Protein AF-A0A2S9F7H0-F1 (afdb_monomer_lite)

Radius of gyration: 20.6 Å; chains: 1; bounding box: 50×44×47 Å

Sequence (98 aa):
TAAFSKVTPQILLIGLGMAVLLPVVPYVLELLALRRLSTATFGILMSLEPAFALLVGFLLLDQETGVLGVVGIAAVVMAGIGAARAGGREMAVPLEVG

Secondary structure (DSSP, 8-state):
-TTGGG--HHHHHHHHHHHIIIIIHHHHHHHHHHHHS-HHHHHHHHHTHHHHHHHHHHHHH-----HHHHHHHHHHHHHHHHHHHHTT----------

Foldseek 3Di:
DVVVVPDDPVVVVVVVVCVCPPCNVVVVVLVVCPVVDDPLVSLLVVLCVLVVVVVCCCVPVVDDDDPVSVVVSVVSNVVSNVCSVVVPPDPPPPPPPD

pLDDT: mean 88.25, std 11.13, range [57.03, 98.06]

Structure (mmCIF, N/CA/C/O backbone):
data_AF-A0A2S9F7H0-F1
#
_entry.id   AF-A0A2S9F7H0-F1
#
loop_
_atom_site.group_PDB
_atom_site.id
_atom_site.type_symbol
_atom_site.label_atom_id
_atom_site.label_alt_id
_atom_site.label_comp_id
_atom_site.label_asym_id
_atom_site.label_entity_id
_atom_site.label_seq_id
_atom_site.pdbx_PDB_ins_code
_atom_site.Cartn_x
_atom_site.Cartn_y
_atom_site.Cartn_z
_atom_site.occupancy
_atom_site.B_iso_or_equiv
_atom_site.auth_seq_id
_atom_site.auth_comp_id
_atom_site.auth_asym_id
_atom_site.auth_atom_id
_atom_site.pdbx_PDB_model_num
ATOM 1 N N . THR A 1 1 ? -20.150 17.628 16.945 1.00 57.78 1 THR A N 1
ATOM 2 C CA . THR A 1 1 ? -19.779 17.447 18.371 1.00 57.78 1 THR A CA 1
ATOM 3 C C . THR A 1 1 ? -20.249 16.127 18.978 1.00 57.78 1 THR A C 1
ATOM 5 O O . THR A 1 1 ? -19.504 15.580 19.774 1.00 57.78 1 THR A O 1
ATOM 8 N N . ALA A 1 2 ? -21.383 15.539 18.564 1.00 68.31 2 ALA A N 1
ATOM 9 C CA . ALA A 1 2 ? -21.868 14.246 19.089 1.00 68.31 2 ALA A CA 1
ATOM 10 C C . ALA A 1 2 ? -20.947 13.025 18.837 1.00 68.31 2 ALA A C 1
ATOM 12 O O . ALA A 1 2 ? -21.003 12.052 19.582 1.00 68.31 2 ALA A O 1
ATOM 13 N N . ALA A 1 3 ? -20.083 13.070 17.814 1.00 72.62 3 ALA A N 1
ATOM 14 C CA . ALA A 1 3 ? -19.129 11.994 17.520 1.00 72.62 3 ALA A CA 1
ATOM 15 C C . ALA A 1 3 ? -18.064 11.832 18.619 1.00 72.62 3 ALA A C 1
ATOM 17 O O . ALA A 1 3 ? -17.750 10.712 19.012 1.00 72.62 3 ALA A O 1
ATOM 18 N N . PHE A 1 4 ? -17.570 12.945 19.173 1.00 80.06 4 PHE A N 1
ATOM 19 C CA . PHE A 1 4 ? -16.566 12.922 20.239 1.00 80.06 4 PHE A CA 1
ATOM 20 C C . PHE A 1 4 ? -17.124 12.372 21.559 1.00 80.06 4 PHE A C 1
ATOM 22 O O . PHE A 1 4 ? -16.383 11.751 22.312 1.00 80.06 4 PHE A O 1
ATOM 29 N N . SER A 1 5 ? -18.437 12.486 21.802 1.00 81.94 5 SER A N 1
ATOM 30 C CA . SER A 1 5 ? -19.093 11.849 22.958 1.00 81.94 5 SER A CA 1
ATOM 31 C C . SER A 1 5 ? -19.095 10.319 22.908 1.00 81.94 5 SER A C 1
ATOM 33 O O . SER A 1 5 ? -19.341 9.695 23.934 1.00 81.94 5 SER A O 1
ATOM 35 N N . LYS A 1 6 ? -18.840 9.702 21.745 1.00 83.31 6 LYS A N 1
ATOM 36 C CA . LYS A 1 6 ? -18.764 8.238 21.591 1.00 83.31 6 LYS A CA 1
ATOM 37 C C . LYS A 1 6 ? -17.330 7.701 21.594 1.00 83.31 6 LYS A C 1
ATOM 39 O O . LYS A 1 6 ? -17.137 6.504 21.400 1.00 83.31 6 LYS A O 1
ATOM 44 N N . VAL A 1 7 ? -16.328 8.562 21.784 1.00 91.19 7 VAL A N 1
ATOM 45 C CA . VAL A 1 7 ? -14.924 8.143 21.808 1.00 91.19 7 VAL A CA 1
ATOM 46 C C . VAL A 1 7 ? -14.655 7.403 23.109 1.00 91.19 7 VAL A C 1
ATOM 48 O O . VAL A 1 7 ? -14.626 7.990 24.187 1.00 91.19 7 VAL A O 1
ATOM 51 N N . THR A 1 8 ? -14.453 6.096 22.998 1.00 94.12 8 THR A N 1
ATOM 52 C CA . THR A 1 8 ? -13.991 5.254 24.098 1.00 94.12 8 THR A CA 1
ATOM 53 C C . THR A 1 8 ? -12.479 5.034 23.989 1.00 94.12 8 THR A C 1
ATOM 55 O O . THR A 1 8 ? -11.928 5.080 22.882 1.00 94.12 8 THR A O 1
ATOM 58 N N . PRO A 1 9 ? -11.778 4.761 25.105 1.00 93.44 9 PRO A N 1
ATOM 59 C CA . PRO A 1 9 ? -10.354 4.416 25.081 1.00 93.44 9 PRO A CA 1
ATOM 60 C C . PRO A 1 9 ? -10.020 3.271 24.111 1.00 93.44 9 PRO A C 1
ATOM 62 O O . PRO A 1 9 ? -8.977 3.278 23.467 1.00 93.44 9 PRO A O 1
ATOM 65 N N . GLN A 1 10 ? -10.932 2.313 23.950 1.00 95.88 10 GLN A N 1
ATOM 66 C CA . GLN A 1 10 ? -10.801 1.186 23.031 1.00 95.88 10 GLN A CA 1
ATOM 67 C C . GLN A 1 10 ? -10.785 1.639 21.565 1.00 95.88 10 GLN A C 1
ATOM 69 O O . GLN A 1 10 ? -9.937 1.189 20.801 1.00 95.88 10 GLN A O 1
ATOM 74 N N . ILE A 1 11 ? -11.678 2.556 21.171 1.00 94.94 11 ILE A N 1
ATOM 75 C CA . ILE A 1 11 ? -11.702 3.105 19.805 1.00 94.94 11 ILE A CA 1
ATOM 76 C C . ILE A 1 11 ? -10.430 3.912 19.531 1.00 94.94 11 ILE A C 1
ATOM 78 O O . ILE A 1 11 ? -9.889 3.828 18.432 1.00 94.94 11 ILE A O 1
ATOM 82 N N . LEU A 1 12 ? -9.914 4.642 20.526 1.00 95.25 12 LEU A N 1
ATOM 83 C CA . LEU A 1 12 ? -8.625 5.334 20.415 1.00 95.25 12 LEU A CA 1
ATOM 84 C C . LEU A 1 12 ? -7.471 4.356 20.181 1.00 95.25 12 LEU A C 1
ATOM 86 O O . LEU A 1 12 ? -6.648 4.599 19.304 1.00 95.25 12 LEU A O 1
ATOM 90 N N . LEU A 1 13 ? -7.425 3.243 20.918 1.00 96.81 13 LEU A N 1
ATOM 91 C CA . LEU A 1 13 ? -6.396 2.215 20.739 1.00 96.81 13 LEU A CA 1
ATOM 92 C C . LEU A 1 13 ? -6.486 1.540 19.365 1.00 96.81 13 LEU A C 1
ATOM 94 O O . LEU A 1 13 ? -5.462 1.373 18.705 1.00 96.81 13 LEU A O 1
ATO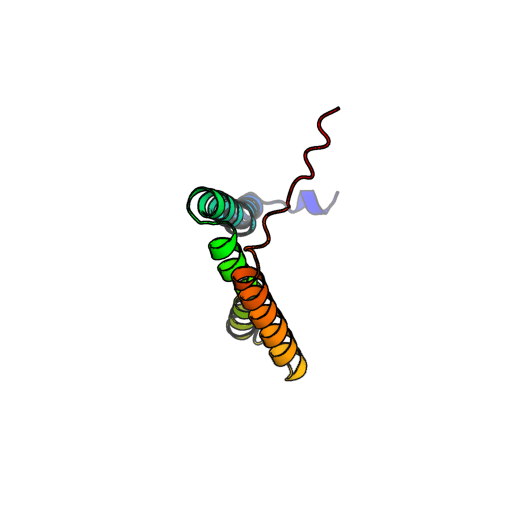M 98 N N . ILE A 1 14 ? -7.694 1.200 18.906 1.00 96.88 14 ILE A N 1
ATOM 99 C CA . ILE A 1 14 ? -7.909 0.630 17.567 1.00 96.88 14 ILE A CA 1
ATOM 100 C C . ILE A 1 14 ? -7.504 1.642 16.493 1.00 96.88 14 ILE A C 1
ATOM 102 O O . ILE A 1 14 ? -6.753 1.298 15.585 1.00 96.88 14 ILE A O 1
ATOM 106 N N . GLY A 1 15 ? -7.946 2.895 16.613 1.00 95.75 15 GLY A N 1
ATOM 107 C CA . GLY A 1 15 ? -7.612 3.966 15.675 1.00 95.75 15 GLY A CA 1
ATOM 108 C C . GLY A 1 15 ? -6.112 4.253 15.621 1.00 95.75 15 GLY A C 1
ATOM 109 O O . GLY A 1 15 ? -5.566 4.424 14.534 1.00 95.75 15 GLY A O 1
ATOM 110 N N . LEU A 1 16 ? -5.428 4.231 16.768 1.00 97.19 16 LEU A N 1
ATOM 111 C CA . LEU A 1 16 ? -3.972 4.339 16.837 1.00 97.19 16 LEU A CA 1
ATOM 112 C C . LEU A 1 16 ? -3.299 3.151 16.142 1.00 97.19 16 LEU A C 1
ATOM 114 O O . LEU A 1 16 ? -2.399 3.354 15.333 1.00 97.19 16 LEU A O 1
ATOM 118 N N . GLY A 1 17 ? -3.759 1.926 16.409 1.00 97.75 17 GLY A N 1
ATOM 119 C CA . GLY A 1 17 ? -3.263 0.726 15.736 1.00 97.75 17 GLY A CA 1
ATOM 120 C C . GLY A 1 17 ? -3.442 0.804 14.220 1.00 97.75 17 GLY A C 1
ATOM 121 O O . GLY A 1 17 ? -2.498 0.560 13.477 1.00 97.75 17 GLY A O 1
ATOM 122 N N . MET A 1 18 ? -4.616 1.231 13.755 1.00 97.50 18 MET A N 1
ATOM 123 C CA . MET A 1 18 ? -4.901 1.463 12.339 1.00 97.50 18 MET A CA 1
ATOM 124 C C . MET A 1 18 ? -3.990 2.540 11.745 1.00 97.50 18 MET A C 1
ATOM 126 O O . MET A 1 18 ? -3.393 2.311 10.701 1.00 97.50 18 MET A O 1
ATOM 130 N N . ALA A 1 19 ? -3.824 3.685 12.410 1.00 96.62 19 ALA A N 1
ATOM 131 C CA . ALA A 1 19 ? -2.950 4.761 11.943 1.00 96.62 19 ALA A CA 1
ATOM 132 C C . ALA A 1 19 ? -1.481 4.320 11.851 1.00 96.62 19 ALA A C 1
ATOM 134 O O . ALA A 1 19 ? -0.773 4.711 10.926 1.00 96.62 19 ALA A O 1
ATOM 135 N N . VAL A 1 20 ? -1.023 3.481 12.782 1.00 98.06 20 VAL A N 1
ATOM 136 C CA . VAL A 1 20 ? 0.330 2.925 12.739 1.00 98.06 20 VAL A CA 1
ATOM 137 C C . VAL A 1 20 ? 0.466 1.913 11.599 1.00 98.06 20 VAL A C 1
ATOM 139 O O . VAL A 1 20 ? 1.390 2.011 10.798 1.00 98.06 20 VAL A O 1
ATOM 142 N N . LEU A 1 21 ? -0.448 0.949 11.509 1.00 97.25 21 LEU A N 1
ATOM 143 C CA . LEU A 1 21 ? -0.325 -0.183 10.590 1.00 97.25 21 LEU A CA 1
ATOM 144 C C . LEU A 1 21 ? -0.650 0.167 9.130 1.00 97.25 21 LEU A C 1
ATOM 146 O O . LEU A 1 21 ? -0.045 -0.423 8.241 1.00 97.25 21 LEU A O 1
ATOM 150 N N . LEU A 1 22 ? -1.581 1.094 8.872 1.00 95.75 22 LEU A N 1
ATOM 151 C CA . LEU A 1 22 ? -2.056 1.413 7.518 1.00 95.75 22 LEU A CA 1
ATOM 152 C C . LEU A 1 22 ? -1.170 2.456 6.813 1.00 95.75 22 LEU A C 1
ATOM 154 O O . LEU A 1 22 ? -0.571 2.103 5.808 1.00 95.75 22 LEU A O 1
ATOM 158 N N . PRO A 1 23 ? -1.044 3.720 7.267 1.00 96.06 23 PRO A N 1
ATOM 159 C CA . PRO A 1 23 ? -0.152 4.668 6.599 1.00 96.06 23 PRO A CA 1
ATOM 160 C C . PRO A 1 23 ? 1.268 4.703 7.178 1.00 96.06 23 PRO A C 1
ATOM 162 O O . PRO A 1 23 ? 2.221 4.740 6.407 1.00 96.06 23 PRO A O 1
ATOM 165 N N . VAL A 1 24 ? 1.458 4.704 8.506 1.00 98.00 24 VAL A N 1
ATOM 166 C CA . VAL A 1 24 ? 2.781 5.015 9.092 1.00 98.00 24 VAL A CA 1
ATOM 167 C C . VAL A 1 24 ? 3.817 3.944 8.767 1.00 98.00 24 VAL A C 1
ATOM 169 O O . VAL A 1 24 ? 4.892 4.272 8.267 1.00 98.00 24 VAL A O 1
ATOM 172 N N . VAL A 1 25 ? 3.519 2.673 9.041 1.00 97.94 25 VAL A N 1
ATOM 173 C CA . VAL A 1 25 ? 4.453 1.571 8.781 1.00 97.94 25 VAL A CA 1
ATOM 174 C C . VAL A 1 25 ? 4.751 1.445 7.282 1.00 97.94 25 VAL A C 1
ATOM 176 O O . VAL A 1 25 ? 5.935 1.459 6.938 1.00 97.94 25 VAL A O 1
ATOM 179 N N . PRO A 1 26 ? 3.756 1.398 6.373 1.00 94.19 26 PRO A N 1
ATOM 180 C CA . PRO A 1 26 ? 4.029 1.311 4.940 1.00 94.19 26 PRO A CA 1
ATOM 181 C C . PRO A 1 26 ? 4.818 2.502 4.406 1.00 94.19 26 PRO A C 1
ATOM 183 O O . PRO A 1 26 ? 5.779 2.293 3.674 1.00 94.19 26 PRO A O 1
ATOM 186 N N . TYR A 1 27 ? 4.516 3.723 4.851 1.00 96.00 27 TYR A N 1
ATOM 187 C CA . TYR A 1 27 ? 5.255 4.910 4.423 1.00 96.00 27 TYR A CA 1
ATOM 188 C C . TYR A 1 27 ? 6.712 4.899 4.900 1.00 96.00 27 TYR A C 1
ATOM 190 O O . TYR A 1 27 ? 7.632 5.217 4.148 1.00 96.00 27 TYR A O 1
ATOM 198 N N . VAL A 1 28 ? 6.963 4.477 6.143 1.00 98.00 28 VAL A N 1
ATOM 199 C CA . VAL A 1 28 ? 8.337 4.312 6.642 1.00 98.00 28 VAL A CA 1
ATOM 200 C C . VAL A 1 28 ? 9.091 3.260 5.827 1.00 98.00 28 VAL A C 1
ATOM 202 O O . VAL A 1 28 ? 10.259 3.474 5.495 1.00 98.00 28 VAL A O 1
ATOM 205 N N . LEU A 1 29 ? 8.446 2.141 5.485 1.00 96.75 29 LEU A N 1
ATOM 206 C CA . LEU A 1 29 ? 9.042 1.106 4.637 1.00 96.75 29 LEU A CA 1
ATOM 207 C C . LEU A 1 29 ? 9.313 1.615 3.220 1.00 96.75 29 LEU A C 1
ATOM 209 O O . LEU A 1 29 ? 10.369 1.310 2.672 1.00 96.75 29 LEU A O 1
ATOM 213 N N . GLU A 1 30 ? 8.419 2.424 2.661 1.00 95.25 30 GLU A N 1
ATOM 214 C CA . GLU A 1 30 ? 8.577 3.063 1.357 1.00 95.25 30 GLU A CA 1
ATOM 215 C C . GLU A 1 30 ? 9.795 3.997 1.340 1.00 95.25 30 GLU A C 1
ATOM 217 O O . GLU A 1 30 ? 10.688 3.862 0.500 1.00 95.25 30 GLU A O 1
ATOM 222 N N . LEU A 1 31 ? 9.911 4.872 2.343 1.00 97.00 31 LEU A N 1
ATOM 223 C CA . LEU A 1 31 ? 11.070 5.752 2.509 1.00 97.00 31 LEU A CA 1
ATOM 224 C C . LEU A 1 31 ? 12.365 4.962 2.733 1.00 97.00 31 LEU A C 1
ATOM 226 O O . LEU A 1 31 ? 13.427 5.345 2.238 1.00 97.00 31 LEU A O 1
ATOM 230 N N . LEU A 1 32 ? 12.309 3.855 3.474 1.00 97.31 32 LEU A N 1
ATOM 231 C CA . LEU A 1 32 ? 13.468 2.988 3.672 1.00 97.31 32 LEU A CA 1
ATOM 232 C C . LEU A 1 32 ? 13.858 2.258 2.381 1.00 97.31 32 LEU A C 1
ATOM 234 O O . LEU A 1 32 ? 15.051 2.110 2.110 1.00 97.31 32 LEU A O 1
ATOM 238 N N . ALA A 1 33 ? 12.881 1.831 1.581 1.00 95.56 33 ALA A N 1
ATOM 239 C CA . ALA A 1 33 ? 13.099 1.215 0.280 1.00 95.56 33 ALA A CA 1
ATOM 240 C C . ALA A 1 33 ? 13.747 2.209 -0.688 1.00 95.56 33 ALA A C 1
ATOM 242 O O . ALA A 1 33 ? 14.755 1.866 -1.300 1.00 95.56 33 ALA A O 1
ATOM 243 N N . LEU A 1 34 ? 13.277 3.458 -0.737 1.00 95.38 34 LEU A N 1
ATOM 244 C CA . LEU A 1 34 ? 13.908 4.536 -1.511 1.00 95.38 34 LEU A CA 1
ATOM 245 C C . LEU A 1 34 ? 15.364 4.794 -1.102 1.00 95.38 34 LEU A C 1
ATOM 247 O O . LEU A 1 34 ? 16.194 5.142 -1.936 1.00 95.38 34 LEU A O 1
ATOM 251 N N . ARG A 1 35 ? 15.701 4.602 0.178 1.00 96.25 35 ARG A N 1
ATOM 252 C CA . ARG A 1 35 ? 17.082 4.745 0.671 1.00 96.25 35 ARG A CA 1
ATOM 253 C C . ARG A 1 35 ? 17.982 3.552 0.349 1.00 96.25 35 ARG A C 1
ATOM 255 O O . ARG A 1 35 ? 19.198 3.689 0.448 1.00 96.25 35 ARG A O 1
ATOM 262 N N . ARG A 1 36 ? 17.416 2.381 0.041 1.00 95.19 36 ARG A N 1
ATOM 263 C CA . ARG A 1 36 ? 18.163 1.121 -0.143 1.00 95.19 36 ARG A CA 1
ATOM 264 C C . ARG A 1 36 ? 18.145 0.590 -1.574 1.00 95.19 36 ARG A C 1
ATOM 266 O O . ARG A 1 36 ? 19.022 -0.193 -1.926 1.00 95.19 36 ARG A O 1
ATOM 273 N N . LEU A 1 37 ? 17.160 0.974 -2.375 1.00 93.00 37 LEU A N 1
ATOM 274 C CA . LEU A 1 37 ? 16.959 0.520 -3.746 1.00 93.00 37 LEU A CA 1
ATOM 275 C C . LEU A 1 37 ? 17.215 1.664 -4.726 1.00 93.00 37 LEU A C 1
ATOM 277 O O . LEU A 1 37 ? 17.059 2.835 -4.393 1.00 93.00 37 LEU A O 1
ATOM 281 N N . SER A 1 38 ? 17.564 1.319 -5.967 1.00 90.19 38 SER A N 1
ATOM 282 C CA . SER A 1 38 ? 17.563 2.303 -7.051 1.00 90.19 38 SER A CA 1
ATOM 283 C C . SER A 1 38 ? 16.134 2.774 -7.349 1.00 90.19 38 SER A C 1
ATOM 285 O O . SER A 1 38 ? 15.182 1.998 -7.209 1.00 90.19 38 SER A O 1
ATOM 287 N N . THR A 1 39 ? 15.977 4.008 -7.837 1.00 87.62 39 THR A N 1
ATOM 288 C CA . THR A 1 39 ? 14.671 4.560 -8.247 1.00 87.62 39 THR A CA 1
ATOM 289 C C . THR A 1 39 ? 13.967 3.672 -9.274 1.00 87.62 39 THR A C 1
ATOM 291 O O . THR A 1 39 ? 12.752 3.506 -9.215 1.00 87.62 39 THR A O 1
ATOM 294 N N . ALA A 1 40 ? 14.724 3.043 -10.180 1.00 86.44 40 ALA A N 1
ATOM 295 C CA . ALA A 1 40 ? 14.176 2.114 -11.164 1.00 86.44 40 ALA A CA 1
ATOM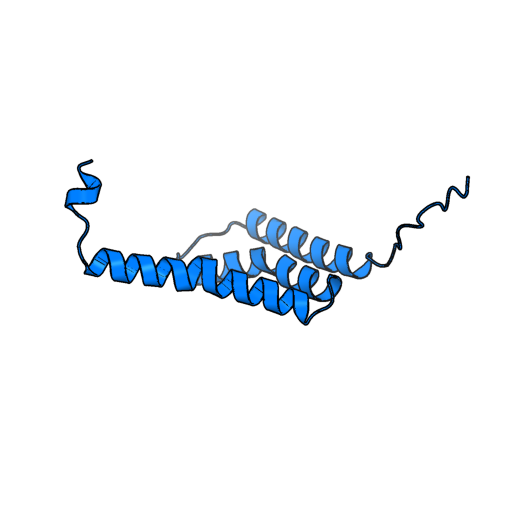 296 C C . ALA A 1 40 ? 13.614 0.844 -10.504 1.00 86.44 40 ALA A C 1
ATOM 298 O O . ALA A 1 40 ? 12.488 0.449 -10.793 1.00 86.44 40 ALA A O 1
ATOM 299 N N . THR A 1 41 ? 14.357 0.221 -9.582 1.00 88.62 41 THR A N 1
ATOM 300 C CA . THR A 1 41 ? 13.896 -0.978 -8.858 1.00 88.62 41 THR A CA 1
ATOM 301 C C . THR A 1 41 ? 12.672 -0.676 -7.997 1.00 88.62 41 THR A C 1
ATOM 303 O O . THR A 1 41 ? 11.704 -1.433 -8.024 1.00 88.62 41 THR A O 1
ATOM 306 N N . PHE A 1 42 ? 12.693 0.441 -7.268 1.00 90.81 42 PHE A N 1
ATOM 307 C CA . PHE A 1 42 ? 11.559 0.886 -6.462 1.00 90.81 42 PHE A CA 1
ATOM 308 C C . PHE A 1 42 ? 10.321 1.155 -7.331 1.00 90.81 42 PHE A C 1
ATOM 310 O O . PHE A 1 42 ? 9.240 0.658 -7.026 1.00 90.81 42 PHE A O 1
ATOM 317 N N . GLY A 1 43 ? 10.489 1.848 -8.463 1.00 89.12 43 GLY A N 1
ATOM 318 C CA . GLY A 1 43 ? 9.407 2.116 -9.411 1.00 89.12 43 GLY A CA 1
ATOM 319 C C . GLY A 1 43 ? 8.767 0.846 -9.986 1.00 89.12 43 GLY A C 1
ATOM 320 O O . GLY A 1 43 ? 7.547 0.795 -10.129 1.00 89.12 43 GLY A O 1
ATOM 321 N N . ILE A 1 44 ? 9.554 -0.208 -10.251 1.00 88.44 44 ILE A N 1
ATOM 322 C CA . ILE A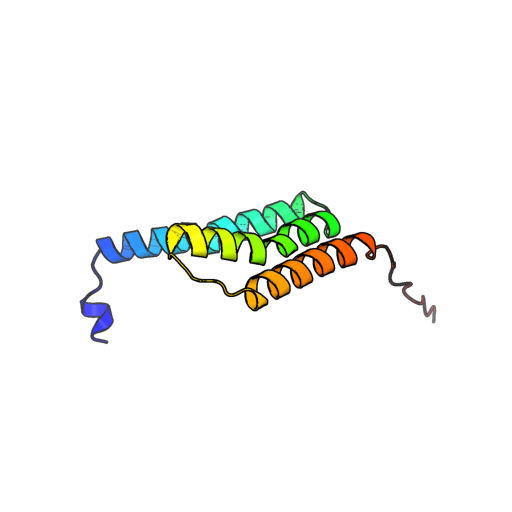 1 44 ? 9.013 -1.517 -10.665 1.00 88.44 44 ILE A CA 1
ATOM 323 C C . ILE A 1 44 ? 8.146 -2.112 -9.554 1.00 88.44 44 ILE A C 1
ATOM 325 O O . ILE A 1 44 ? 7.030 -2.544 -9.834 1.00 88.44 44 ILE A O 1
ATOM 329 N N . LEU A 1 45 ? 8.628 -2.118 -8.307 1.00 91.31 45 LEU A N 1
ATOM 330 C CA . LEU A 1 45 ? 7.864 -2.651 -7.175 1.00 91.31 45 LEU A CA 1
ATOM 331 C C . LEU A 1 45 ? 6.558 -1.874 -6.958 1.00 91.31 45 LEU A C 1
ATOM 333 O O . LEU A 1 45 ? 5.511 -2.499 -6.816 1.00 91.31 45 LEU A O 1
ATOM 337 N N . MET A 1 46 ? 6.594 -0.540 -7.020 1.00 91.00 46 MET A N 1
ATOM 338 C CA . MET A 1 46 ? 5.392 0.296 -6.894 1.00 91.00 46 MET A CA 1
ATOM 339 C C . MET A 1 46 ? 4.404 0.077 -8.044 1.00 91.00 46 MET A C 1
ATOM 341 O O . MET A 1 46 ? 3.198 0.064 -7.825 1.00 91.00 46 MET A O 1
ATOM 345 N N . SER A 1 47 ? 4.879 -0.185 -9.267 1.00 90.06 47 SER A N 1
ATOM 346 C CA . SER A 1 47 ? 3.981 -0.497 -10.391 1.00 90.06 47 SER A CA 1
ATOM 347 C C . SER A 1 47 ? 3.149 -1.770 -10.194 1.00 90.06 47 SER A C 1
ATOM 349 O O . SER A 1 47 ? 2.150 -1.950 -10.889 1.00 90.06 47 SER A O 1
ATOM 351 N N . LEU A 1 48 ? 3.534 -2.640 -9.252 1.00 91.75 48 LEU A N 1
ATOM 352 C CA . LEU A 1 48 ? 2.779 -3.839 -8.882 1.00 91.75 48 LEU A CA 1
ATOM 353 C C . LEU A 1 48 ? 1.672 -3.565 -7.856 1.00 91.75 48 LEU A C 1
ATOM 355 O O . LEU A 1 48 ? 0.846 -4.448 -7.626 1.00 91.75 48 LEU A O 1
ATOM 359 N N . GLU A 1 49 ? 1.606 -2.372 -7.260 1.00 93.38 49 GLU A N 1
ATOM 360 C CA . GLU A 1 49 ? 0.570 -2.000 -6.288 1.00 93.38 49 GLU A CA 1
ATOM 361 C C . GLU A 1 49 ? -0.860 -2.290 -6.786 1.00 93.38 49 GLU A C 1
ATOM 363 O O . GLU A 1 49 ? -1.608 -2.933 -6.047 1.00 93.38 49 GLU A O 1
ATOM 368 N N . PRO A 1 50 ? -1.252 -1.963 -8.038 1.00 91.75 50 PRO A N 1
ATOM 369 C CA . PRO A 1 50 ? -2.600 -2.255 -8.529 1.00 91.75 50 PRO A CA 1
ATOM 370 C C . PRO A 1 50 ? -2.906 -3.758 -8.586 1.00 91.75 50 PRO A C 1
ATOM 372 O O . PRO A 1 50 ? -4.045 -4.172 -8.370 1.00 91.75 50 PRO A O 1
ATOM 375 N N . ALA A 1 51 ? -1.892 -4.588 -8.849 1.00 94.12 51 ALA A N 1
ATOM 376 C CA . ALA A 1 51 ? -2.043 -6.038 -8.843 1.00 94.12 51 ALA A CA 1
ATOM 377 C C . ALA A 1 51 ? -2.242 -6.567 -7.416 1.00 94.12 51 ALA A C 1
ATOM 379 O O . ALA A 1 51 ? -3.130 -7.387 -7.188 1.00 94.12 51 ALA A O 1
ATOM 380 N N . PHE A 1 52 ? -1.478 -6.066 -6.440 1.00 94.44 52 PHE A N 1
ATOM 381 C CA . PHE A 1 52 ? -1.681 -6.425 -5.034 1.00 94.44 52 PHE A CA 1
ATOM 382 C C . PHE A 1 52 ? -3.024 -5.931 -4.496 1.00 94.44 52 PHE A C 1
ATOM 384 O O . PHE A 1 52 ? -3.705 -6.688 -3.808 1.00 94.44 52 PHE A O 1
ATOM 391 N N . ALA A 1 53 ? -3.438 -4.712 -4.845 1.00 93.94 53 ALA A N 1
ATOM 392 C CA . ALA A 1 53 ? -4.738 -4.167 -4.468 1.00 93.94 53 ALA A CA 1
ATOM 393 C C . ALA A 1 53 ? -5.885 -5.053 -4.976 1.00 93.94 53 ALA A C 1
ATOM 395 O O . ALA A 1 53 ? -6.792 -5.382 -4.213 1.00 93.94 53 ALA A O 1
ATOM 396 N N . LEU A 1 54 ? -5.805 -5.510 -6.231 1.00 95.25 54 LEU A N 1
ATOM 397 C CA . LEU A 1 54 ? -6.750 -6.475 -6.789 1.00 95.25 54 LEU A CA 1
ATOM 398 C C . LEU A 1 54 ? -6.754 -7.796 -6.017 1.00 95.25 54 LEU A C 1
ATOM 400 O O . LEU A 1 54 ? -7.822 -8.284 -5.667 1.00 95.25 54 LEU A O 1
ATOM 404 N N . LEU A 1 55 ? -5.583 -8.380 -5.755 1.00 95.38 55 LEU A N 1
ATOM 405 C CA . LEU A 1 55 ? -5.485 -9.668 -5.064 1.00 95.38 55 LEU A CA 1
ATOM 406 C C . LEU A 1 55 ? -6.047 -9.598 -3.644 1.00 95.38 55 LEU A C 1
ATOM 408 O O . LEU A 1 55 ? -6.818 -10.465 -3.241 1.00 95.38 55 LEU A O 1
ATOM 412 N N . VAL A 1 56 ? -5.676 -8.560 -2.895 1.00 95.88 56 VAL A N 1
ATOM 413 C CA . VAL A 1 56 ? -6.155 -8.341 -1.527 1.00 95.88 56 VAL A CA 1
ATOM 414 C C . VAL A 1 56 ? -7.654 -8.085 -1.529 1.00 95.88 56 VAL A C 1
ATOM 416 O O . VAL A 1 56 ? -8.372 -8.668 -0.724 1.00 95.88 56 VAL A O 1
ATOM 419 N N . GLY A 1 57 ? -8.141 -7.251 -2.440 1.00 94.75 57 GLY A N 1
ATOM 420 C CA . GLY A 1 57 ? -9.558 -6.958 -2.539 1.00 94.75 57 GLY A CA 1
ATOM 421 C C . GLY A 1 57 ? -10.395 -8.160 -2.985 1.00 94.75 57 GLY A C 1
ATOM 422 O O . GLY A 1 57 ? -11.455 -8.418 -2.428 1.00 94.75 57 GLY A O 1
ATOM 423 N N . PHE A 1 58 ? -9.889 -8.978 -3.905 1.00 95.06 58 PHE A N 1
ATOM 424 C CA . PHE A 1 58 ? -10.528 -10.243 -4.268 1.00 95.06 58 PHE A CA 1
ATOM 425 C C . PHE A 1 58 ? -10.570 -11.206 -3.073 1.00 95.06 58 PHE A C 1
ATOM 427 O O . PHE A 1 58 ? -11.621 -11.751 -2.760 1.00 95.06 58 PHE A O 1
ATOM 434 N N . LEU A 1 59 ? -9.451 -11.373 -2.360 1.00 96.56 59 LEU A N 1
ATOM 435 C CA . LEU A 1 59 ? -9.340 -12.345 -1.270 1.00 96.56 59 LEU A CA 1
ATOM 436 C C . LEU A 1 59 ? -10.077 -11.928 0.012 1.00 96.56 59 LEU A C 1
ATOM 438 O O . LEU A 1 59 ? -10.593 -12.788 0.722 1.00 96.56 59 LEU A O 1
ATOM 442 N N . LEU A 1 60 ? -10.079 -10.635 0.347 1.00 97.00 60 LEU A N 1
ATOM 443 C CA . LEU A 1 60 ? -10.619 -10.128 1.615 1.00 97.00 60 LEU A CA 1
ATOM 444 C C . LEU A 1 60 ? -12.006 -9.493 1.485 1.00 97.00 60 LEU A C 1
ATOM 446 O O . LEU A 1 60 ? -12.727 -9.443 2.479 1.00 97.00 60 LEU A O 1
ATOM 450 N N . LEU A 1 61 ? -12.359 -8.970 0.307 1.00 95.62 61 LEU A N 1
ATOM 451 C CA . LEU A 1 61 ? -13.616 -8.245 0.077 1.00 95.62 61 LEU A CA 1
ATOM 452 C C . LEU A 1 61 ? -14.561 -8.977 -0.887 1.00 95.62 61 LEU A C 1
ATOM 454 O O . LEU A 1 61 ? -15.632 -8.445 -1.161 1.00 95.62 61 LEU A O 1
ATOM 458 N N . ASP A 1 62 ? -14.176 -10.156 -1.398 1.00 91.69 62 ASP A N 1
ATOM 459 C CA . ASP A 1 62 ? -14.926 -10.923 -2.409 1.00 91.69 62 ASP A CA 1
ATOM 460 C C . ASP A 1 62 ? -15.281 -10.064 -3.639 1.00 91.69 62 ASP A C 1
ATOM 462 O O . ASP A 1 62 ? -16.373 -10.123 -4.203 1.00 91.69 62 ASP A O 1
ATOM 466 N N . GLN A 1 63 ? -14.364 -9.162 -4.015 1.00 92.50 63 GLN A N 1
ATOM 467 C CA . GLN A 1 63 ? -14.653 -8.161 -5.033 1.00 92.50 63 GLN A CA 1
ATOM 468 C C . GLN A 1 63 ? -14.673 -8.791 -6.438 1.00 92.50 63 GLN A C 1
ATOM 470 O O . GLN A 1 63 ? -13.670 -9.325 -6.926 1.00 92.50 63 GLN A O 1
ATOM 475 N N . GLU A 1 64 ? -15.789 -8.651 -7.150 1.00 89.69 64 GLU A N 1
ATOM 476 C CA . GLU A 1 64 ? -15.873 -9.076 -8.546 1.00 89.69 64 GLU A CA 1
ATOM 477 C C . GLU A 1 64 ? -15.214 -8.043 -9.461 1.00 89.69 64 GLU A C 1
ATOM 479 O O . GLU A 1 64 ? -15.786 -7.012 -9.823 1.00 89.69 64 GLU A O 1
ATOM 484 N N . THR A 1 65 ? -13.971 -8.318 -9.850 1.00 84.81 65 THR A N 1
ATOM 485 C CA . THR A 1 65 ? -13.258 -7.456 -10.794 1.00 84.81 65 THR A CA 1
ATOM 486 C C . THR A 1 65 ? -13.498 -7.971 -12.207 1.00 84.81 65 THR A C 1
ATOM 488 O O . THR A 1 65 ? -12.932 -8.982 -12.617 1.00 84.81 65 THR A O 1
ATOM 491 N N . GLY A 1 66 ? -14.362 -7.283 -12.955 1.00 92.06 66 GLY A N 1
ATOM 492 C CA . GLY A 1 66 ? -14.665 -7.635 -14.341 1.00 92.06 66 GLY A CA 1
ATOM 493 C C . GLY A 1 66 ? -13.426 -7.628 -15.249 1.00 92.06 66 GLY A C 1
ATOM 494 O O . GLY A 1 66 ? -12.399 -7.018 -14.942 1.00 92.06 66 GLY A O 1
ATOM 495 N N . VAL A 1 67 ? -13.546 -8.263 -16.419 1.00 93.31 67 VAL A N 1
ATOM 496 C CA . VAL A 1 67 ? -12.442 -8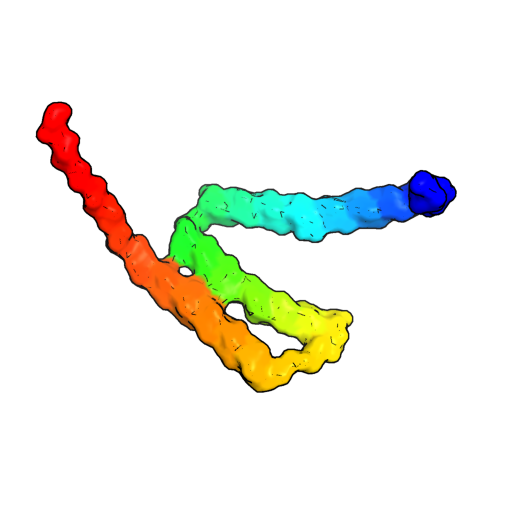.478 -17.379 1.00 93.31 67 VAL A CA 1
ATOM 497 C C . VAL A 1 67 ? -11.689 -7.186 -17.725 1.00 93.31 67 VAL A C 1
ATOM 499 O O . VAL A 1 67 ? -10.462 -7.177 -17.780 1.00 93.31 67 VAL A O 1
ATOM 502 N N . LEU A 1 68 ? -12.406 -6.072 -17.902 1.00 95.06 68 LEU A N 1
ATOM 503 C CA . LEU A 1 68 ? -11.804 -4.767 -18.198 1.00 95.06 68 LEU A CA 1
ATOM 504 C C . LEU A 1 68 ? -10.894 -4.256 -17.070 1.00 95.06 68 LEU A C 1
ATOM 506 O O . LEU A 1 68 ? -9.848 -3.677 -17.355 1.00 95.06 68 LEU A O 1
ATOM 510 N N . GLY A 1 69 ? -11.257 -4.493 -15.806 1.00 93.69 69 GLY A N 1
ATOM 511 C CA . GLY A 1 69 ? -10.442 -4.091 -14.658 1.00 93.69 69 GLY A CA 1
ATOM 512 C C . GLY A 1 69 ? -9.118 -4.850 -14.616 1.00 93.69 69 GLY A C 1
ATOM 513 O O . GLY A 1 69 ? -8.060 -4.245 -14.454 1.00 93.69 69 GLY A O 1
ATOM 514 N N . VAL A 1 70 ? -9.162 -6.160 -14.872 1.00 95.00 70 VAL A N 1
ATOM 515 C CA . VAL A 1 70 ? -7.961 -7.006 -14.959 1.00 95.00 70 VAL A CA 1
ATOM 516 C C . VAL A 1 70 ? -7.042 -6.554 -16.097 1.00 95.00 70 VAL A C 1
ATOM 518 O O . VAL A 1 70 ? -5.836 -6.411 -15.895 1.00 95.00 70 VAL A O 1
ATOM 521 N N . VAL A 1 71 ? -7.601 -6.271 -17.278 1.00 96.56 71 VAL A N 1
ATOM 522 C CA . VAL A 1 71 ? -6.825 -5.775 -18.429 1.00 96.56 71 VAL A CA 1
ATOM 523 C C . VAL A 1 71 ? -6.193 -4.413 -18.132 1.00 96.56 71 VAL A C 1
ATOM 525 O O . VAL A 1 71 ? -5.023 -4.204 -18.452 1.00 96.56 71 VAL A O 1
ATOM 528 N N . GLY A 1 72 ? -6.926 -3.501 -17.487 1.00 94.69 72 GLY A N 1
ATOM 529 C CA . GLY A 1 72 ? -6.401 -2.195 -17.082 1.00 94.69 72 GLY A CA 1
ATOM 530 C C . GLY A 1 72 ? -5.218 -2.313 -16.120 1.00 94.69 72 GLY A C 1
ATOM 531 O O . GLY A 1 72 ? -4.177 -1.694 -16.340 1.00 94.69 72 GLY A O 1
ATOM 532 N N . ILE A 1 73 ? -5.336 -3.170 -15.105 1.00 94.88 73 ILE A N 1
ATOM 533 C CA . ILE A 1 73 ? -4.250 -3.455 -14.157 1.00 94.88 73 ILE A CA 1
ATOM 534 C C . ILE A 1 73 ? -3.036 -4.040 -14.882 1.00 94.88 73 ILE A C 1
ATOM 536 O O . ILE A 1 73 ? -1.919 -3.560 -14.686 1.00 94.88 73 ILE A O 1
ATOM 540 N N . ALA A 1 74 ? -3.239 -5.020 -15.768 1.00 93.25 74 ALA A N 1
ATOM 541 C CA . ALA A 1 74 ? -2.157 -5.604 -16.556 1.00 93.25 74 ALA A CA 1
ATOM 542 C C . ALA A 1 74 ? -1.444 -4.550 -17.423 1.00 93.25 74 ALA A C 1
ATOM 544 O O . ALA A 1 74 ? -0.214 -4.540 -17.490 1.00 93.25 74 ALA A O 1
ATOM 545 N N . ALA A 1 75 ? -2.190 -3.629 -18.040 1.00 94.19 75 ALA A N 1
ATOM 546 C CA . ALA A 1 75 ? -1.623 -2.540 -18.830 1.00 94.19 75 ALA A CA 1
ATOM 547 C C . ALA A 1 75 ? -0.769 -1.582 -17.978 1.00 94.19 75 ALA A C 1
ATOM 549 O O . ALA A 1 75 ? 0.344 -1.244 -18.385 1.00 94.19 75 ALA A O 1
ATOM 550 N N . VAL A 1 76 ? -1.244 -1.187 -16.790 1.00 91.44 76 VAL A N 1
ATOM 551 C CA . VAL A 1 76 ? -0.501 -0.309 -15.863 1.00 91.44 76 VAL A CA 1
ATOM 552 C C . VAL A 1 76 ? 0.782 -0.979 -15.370 1.00 91.44 76 VAL A C 1
ATOM 554 O O . VAL A 1 76 ? 1.848 -0.362 -15.420 1.00 91.44 76 VAL A O 1
ATOM 557 N N . VAL A 1 77 ? 0.709 -2.253 -14.971 1.00 90.75 77 VAL A N 1
ATOM 558 C CA . VAL A 1 77 ? 1.885 -3.031 -14.551 1.00 90.75 77 VAL A CA 1
ATOM 559 C C . VAL A 1 77 ? 2.906 -3.100 -15.689 1.00 90.75 77 VAL A C 1
ATOM 561 O O . VAL A 1 77 ? 4.076 -2.772 -15.503 1.00 90.75 77 VAL A O 1
ATOM 564 N N . MET A 1 78 ? 2.473 -3.458 -16.902 1.00 91.31 78 MET A N 1
ATOM 565 C CA . MET A 1 78 ? 3.362 -3.541 -18.066 1.00 91.31 78 MET A CA 1
ATOM 566 C C . MET A 1 78 ? 4.004 -2.194 -18.417 1.00 91.31 78 MET A C 1
ATOM 568 O O . MET A 1 78 ? 5.198 -2.154 -18.735 1.00 91.31 78 MET A O 1
ATOM 572 N N . ALA A 1 79 ? 3.248 -1.097 -18.324 1.00 88.44 79 ALA A N 1
ATOM 573 C CA . ALA A 1 79 ? 3.760 0.253 -18.530 1.00 88.44 79 ALA A CA 1
ATOM 574 C C . ALA A 1 79 ? 4.825 0.625 -17.488 1.00 88.44 79 ALA A C 1
ATOM 576 O O . ALA A 1 79 ? 5.881 1.137 -17.862 1.00 88.44 79 ALA A O 1
ATOM 577 N N . GLY A 1 80 ? 4.596 0.316 -16.209 1.00 85.12 80 GLY A N 1
ATOM 578 C CA . GLY A 1 80 ? 5.558 0.569 -15.135 1.00 85.12 80 GLY A CA 1
ATOM 579 C C . GLY A 1 80 ? 6.869 -0.193 -15.323 1.00 85.12 80 GLY A C 1
ATOM 580 O O . GLY A 1 80 ? 7.948 0.405 -15.250 1.00 85.12 80 GLY A O 1
ATOM 581 N N . ILE A 1 81 ? 6.795 -1.481 -15.683 1.00 84.81 81 ILE A N 1
ATOM 582 C CA . ILE A 1 81 ? 8.006 -2.244 -16.005 1.00 84.81 81 ILE A CA 1
ATOM 583 C C . ILE A 1 81 ? 8.703 -1.616 -17.222 1.00 84.81 81 ILE A C 1
ATOM 585 O O . ILE A 1 81 ? 9.917 -1.447 -17.183 1.00 84.81 81 ILE A O 1
ATOM 589 N N . GLY A 1 82 ? 7.965 -1.240 -18.274 1.00 85.25 82 GLY A N 1
ATOM 590 C CA . GLY A 1 82 ? 8.496 -0.576 -19.472 1.00 85.25 82 GLY A CA 1
ATOM 591 C C . GLY A 1 82 ? 9.223 0.743 -19.179 1.00 85.25 82 GLY A C 1
ATOM 592 O O . GLY A 1 82 ? 10.346 0.942 -19.645 1.00 85.25 82 GLY A O 1
ATOM 593 N N . ALA A 1 83 ? 8.626 1.608 -18.358 1.00 81.56 83 ALA A N 1
ATOM 594 C CA . ALA A 1 83 ? 9.208 2.880 -17.938 1.00 81.56 83 ALA A CA 1
ATOM 595 C C . ALA A 1 83 ? 10.527 2.684 -17.177 1.00 81.56 83 ALA A C 1
ATOM 597 O O . ALA A 1 83 ? 11.501 3.391 -17.439 1.00 81.56 83 ALA A O 1
ATOM 598 N N . ALA A 1 84 ? 10.601 1.675 -16.304 1.00 79.12 84 ALA A N 1
ATOM 599 C CA . ALA A 1 84 ? 11.822 1.365 -15.568 1.00 79.12 84 ALA A CA 1
ATOM 600 C C . ALA A 1 84 ? 12.973 0.892 -16.4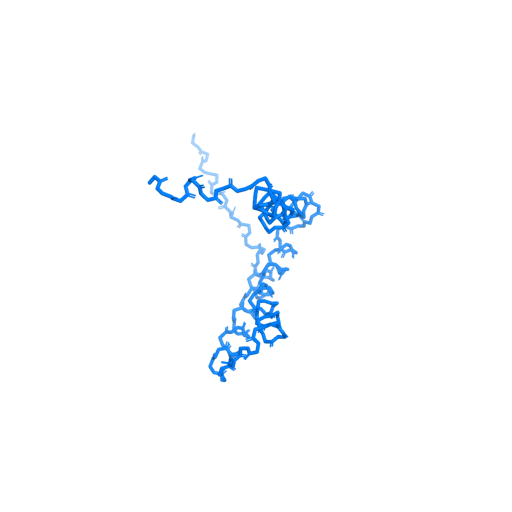73 1.00 79.12 84 ALA A C 1
ATOM 602 O O . ALA A 1 84 ? 14.129 1.203 -16.193 1.00 79.12 84 ALA A O 1
ATOM 603 N N . ARG A 1 85 ? 12.679 0.194 -17.583 1.00 79.94 85 ARG A N 1
ATOM 604 C CA . ARG A 1 85 ? 13.708 -0.198 -18.576 1.00 79.94 85 ARG A CA 1
ATOM 605 C C . ARG A 1 85 ? 14.160 0.983 -19.441 1.00 79.94 85 ARG A C 1
ATOM 607 O O . ARG A 1 85 ? 15.290 0.991 -19.912 1.00 79.94 85 ARG A O 1
ATOM 614 N N . ALA A 1 86 ? 13.283 1.965 -19.659 1.00 74.56 86 ALA A N 1
ATOM 615 C CA . ALA A 1 86 ? 13.538 3.135 -20.505 1.00 74.56 86 ALA A CA 1
ATOM 616 C C . ALA A 1 86 ? 14.199 4.321 -19.766 1.00 74.56 86 ALA A C 1
ATOM 618 O O . ALA A 1 86 ? 14.614 5.286 -20.410 1.00 74.56 86 ALA A O 1
ATOM 619 N N . GLY A 1 87 ? 14.319 4.259 -18.434 1.00 61.50 87 GLY A N 1
ATOM 620 C CA . GLY A 1 87 ? 14.810 5.333 -17.555 1.00 61.50 87 GLY A CA 1
ATOM 621 C C . GLY A 1 87 ? 16.290 5.724 -17.692 1.00 61.50 87 GLY A C 1
ATOM 622 O O . GLY A 1 87 ? 16.779 6.500 -16.882 1.00 61.50 87 GLY A O 1
ATOM 623 N N . GLY A 1 88 ? 17.000 5.230 -18.710 1.00 57.03 88 GLY A N 1
ATOM 624 C CA . GLY A 1 88 ? 18.384 5.606 -19.019 1.00 57.03 88 GLY A CA 1
ATOM 625 C C . GLY A 1 88 ? 18.544 6.909 -19.813 1.00 57.03 88 GLY A C 1
ATOM 626 O O . GLY A 1 88 ? 19.654 7.215 -20.236 1.00 57.03 88 GLY A O 1
ATOM 627 N N . ARG A 1 89 ? 17.477 7.685 -20.057 1.00 61.62 89 ARG A N 1
ATOM 628 C CA . ARG A 1 89 ? 17.640 9.031 -20.630 1.00 61.62 89 ARG A CA 1
ATOM 629 C C . ARG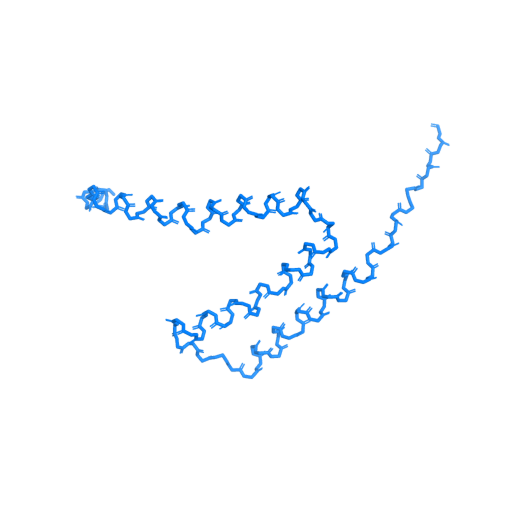 A 1 89 ? 18.068 9.997 -19.536 1.00 61.62 89 ARG A C 1
ATOM 631 O O . ARG A 1 89 ? 17.239 10.657 -18.916 1.00 61.62 89 ARG A O 1
ATOM 638 N N . GLU A 1 90 ? 19.377 10.053 -19.333 1.00 58.62 90 GLU A N 1
ATOM 639 C CA . GLU A 1 90 ? 20.067 11.177 -18.716 1.00 58.62 90 GLU A CA 1
ATOM 640 C C . GLU A 1 90 ? 19.483 12.470 -19.300 1.00 58.62 90 GLU A C 1
ATOM 642 O O . GLU A 1 90 ? 19.486 12.669 -20.519 1.00 58.62 90 GLU A O 1
ATOM 647 N N . MET A 1 91 ? 18.884 13.315 -18.452 1.00 61.47 91 MET A N 1
ATOM 648 C CA . MET A 1 91 ? 18.629 14.695 -18.846 1.00 61.47 91 MET A CA 1
ATOM 649 C C . MET A 1 91 ? 20.002 15.271 -19.152 1.00 61.47 91 MET A C 1
ATOM 651 O O . MET A 1 91 ? 20.755 15.581 -18.233 1.00 61.47 91 MET A O 1
ATOM 655 N N . ALA A 1 92 ? 20.338 15.370 -20.436 1.00 61.25 92 ALA A N 1
ATOM 656 C CA . ALA A 1 92 ? 21.435 16.198 -20.881 1.00 61.25 92 ALA A CA 1
ATOM 657 C C . ALA A 1 92 ? 21.090 17.614 -20.419 1.00 61.25 92 ALA A C 1
ATOM 659 O O . ALA A 1 92 ? 20.294 18.295 -21.060 1.00 61.25 92 ALA A O 1
ATOM 660 N N . VAL A 1 93 ? 21.603 18.004 -19.250 1.00 70.31 93 VAL A N 1
ATOM 661 C CA . VAL A 1 93 ? 21.584 19.385 -18.787 1.00 70.31 93 VAL A CA 1
ATOM 662 C C . VAL A 1 93 ? 22.370 20.146 -19.847 1.00 70.31 93 VAL A C 1
ATOM 664 O O . VAL A 1 93 ? 23.573 19.901 -19.977 1.00 70.31 93 VAL A O 1
ATOM 667 N N . PRO A 1 94 ? 21.731 21.009 -20.658 1.00 69.69 94 PRO A N 1
ATOM 668 C CA . PRO A 1 94 ? 22.477 21.879 -21.539 1.00 69.69 94 PRO A CA 1
ATOM 669 C C . PRO A 1 94 ? 23.260 22.790 -20.604 1.00 69.69 94 PRO A C 1
ATOM 671 O O . PRO A 1 94 ? 22.675 23.597 -19.882 1.00 69.69 94 PRO A O 1
ATOM 674 N N . LEU A 1 95 ? 24.574 22.597 -20.538 1.00 72.12 95 LEU A N 1
ATOM 675 C CA . LEU A 1 95 ? 25.451 23.568 -19.914 1.00 72.12 95 LEU A CA 1
ATOM 676 C C . LEU A 1 95 ? 25.410 24.807 -20.807 1.00 72.12 95 LEU A C 1
ATOM 678 O O . LEU A 1 95 ? 26.231 24.959 -21.711 1.00 72.12 95 LEU A O 1
ATOM 682 N N . GLU A 1 96 ? 24.427 25.676 -20.580 1.00 70.88 96 GLU A N 1
ATOM 683 C CA . GLU A 1 96 ? 24.573 27.078 -20.935 1.00 70.88 96 GLU A CA 1
ATOM 684 C C . GLU A 1 96 ? 25.649 27.635 -20.002 1.00 70.88 96 GLU A C 1
ATOM 686 O O . GLU A 1 96 ? 25.403 28.051 -18.873 1.00 70.88 96 GLU A O 1
ATOM 691 N N . VAL A 1 97 ? 26.892 27.503 -20.461 1.00 69.38 97 VAL A N 1
ATOM 692 C CA . VAL A 1 97 ? 28.032 28.236 -19.932 1.00 69.38 97 VAL A CA 1
ATOM 693 C C . VAL A 1 97 ? 27.924 29.641 -20.512 1.00 69.38 97 VAL A C 1
ATOM 695 O O . VAL A 1 97 ? 28.221 29.851 -21.689 1.00 69.38 97 VAL A O 1
ATOM 698 N N . GLY A 1 98 ? 27.453 30.570 -19.683 1.00 61.91 98 GLY A N 1
ATOM 699 C CA . GLY A 1 98 ? 27.495 32.014 -19.894 1.00 61.91 98 GLY A CA 1
ATOM 700 C C . GLY A 1 98 ? 28.049 32.682 -18.651 1.00 61.91 98 GLY A C 1
ATOM 701 O O . GLY A 1 98 ? 27.471 32.437 -17.569 1.00 61.91 98 GLY A O 1
#